Protein AF-A0A535FW95-F1 (afdb_monomer_lite)

Foldseek 3Di:
DAQDPVANQKDKDKDWDDPDPDPVDIDIDIDIDGQDAKEWADWVVLEDALQWDKIKTFTAQDDPDPPKWKDFAPDTWDKAAPDRGIIITTDHRDPDPDPFDKTFIWIGDPSGIYDRVNRIHTHHDDPPPPDPDPDDDPPPPDPPDDDD

Sequence (148 aa):
MAQDPTDPTDVWAVGEWVPTNNTCVWGTAIVRLTFSPPGVKSLTPSAGPPFGNLVDIKGSDFFDQPSTSVKFGAQAATFRIISPDELVAVAPPSSATTFPAAVTVTVATPDGSSDPSTSTYTYIVRSESVAPAVPPSVITTARRSRAF

Secondary structure (DSSP, 8-state):
-EE-SS-TTEEEEEEEE--SS-TT--EEEEEEEE-PPPEEEEEESSEE-TT--EEEEEEE-----TT-EEEETTEEEEEEEEETTEEEEEPPPP--SSSSEEEEEEEEETTEE--TTS-EEEE-PPPP--PPPPPP------------

Structure (mmCIF, N/CA/C/O backbone):
data_AF-A0A535FW95-F1
#
_entry.id   AF-A0A535FW95-F1
#
loop_
_atom_site.group_PDB
_atom_site.id
_atom_site.type_symbol
_atom_site.label_atom_id
_atom_site.label_alt_id
_atom_site.label_comp_id
_atom_site.label_asym_id
_atom_site.label_entity_id
_atom_site.label_seq_id
_atom_site.pdbx_PDB_ins_code
_atom_site.Cartn_x
_atom_site.Cartn_y
_atom_site.Cartn_z
_atom_site.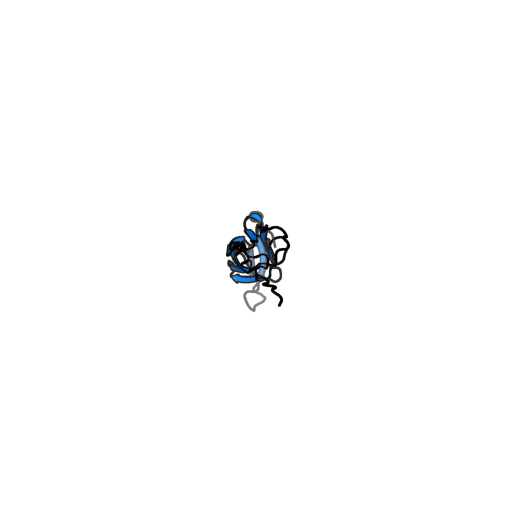occupancy
_atom_site.B_iso_or_equiv
_atom_site.auth_seq_id
_atom_site.auth_comp_id
_atom_site.auth_asym_id
_atom_site.auth_atom_id
_atom_site.pdbx_PDB_model_num
ATOM 1 N N . MET A 1 1 ? 21.236 4.582 -18.528 1.00 78.50 1 MET A N 1
ATOM 2 C CA . MET A 1 1 ? 19.805 4.812 -18.246 1.00 78.50 1 MET A CA 1
ATOM 3 C C . MET A 1 1 ? 19.580 6.305 -18.089 1.00 78.50 1 MET A C 1
ATOM 5 O O . MET A 1 1 ? 20.453 6.956 -17.523 1.00 78.50 1 MET A O 1
ATOM 9 N N . ALA A 1 2 ? 18.488 6.840 -18.625 1.00 86.81 2 ALA A N 1
ATOM 10 C CA . ALA A 1 2 ? 18.112 8.247 -18.504 1.00 86.81 2 ALA A CA 1
ATOM 11 C C . ALA A 1 2 ? 16.624 8.337 -18.154 1.00 86.81 2 ALA A C 1
ATOM 13 O O . ALA A 1 2 ? 15.814 7.681 -18.800 1.00 86.81 2 ALA A O 1
ATOM 14 N N . GLN A 1 3 ? 16.277 9.109 -17.127 1.00 87.19 3 GLN A N 1
ATOM 15 C CA . GLN A 1 3 ? 14.883 9.367 -16.762 1.00 87.19 3 GLN A CA 1
ATOM 16 C C . GLN A 1 3 ? 14.216 10.222 -17.848 1.00 87.19 3 GLN A C 1
ATOM 18 O O . GLN A 1 3 ? 14.862 11.118 -18.401 1.00 87.19 3 GLN A O 1
ATOM 23 N N . ASP A 1 4 ? 12.963 9.928 -18.183 1.00 85.44 4 ASP A N 1
ATOM 24 C CA . ASP A 1 4 ? 12.211 10.695 -19.169 1.00 85.44 4 ASP A CA 1
ATOM 25 C C . ASP A 1 4 ? 11.924 12.109 -18.620 1.00 85.44 4 ASP A C 1
ATOM 27 O O . ASP A 1 4 ? 11.357 12.252 -17.535 1.00 85.44 4 ASP A O 1
ATOM 31 N N . PRO A 1 5 ? 12.311 13.183 -19.333 1.00 85.62 5 PRO A N 1
ATOM 32 C CA . PRO A 1 5 ? 12.054 14.554 -18.891 1.00 85.62 5 PRO A CA 1
ATOM 33 C C . PRO A 1 5 ? 10.567 14.930 -18.837 1.00 85.62 5 PRO A C 1
ATOM 35 O O . PRO A 1 5 ? 10.213 15.913 -18.188 1.00 85.62 5 PRO A O 1
ATOM 38 N N . THR A 1 6 ? 9.716 14.210 -19.570 1.00 88.81 6 THR A N 1
ATOM 39 C CA . THR A 1 6 ? 8.272 14.464 -19.667 1.00 88.81 6 THR A CA 1
ATOM 40 C C . THR A 1 6 ? 7.447 13.581 -18.741 1.00 88.81 6 THR A C 1
ATOM 42 O O . THR A 1 6 ? 6.344 13.980 -18.368 1.00 88.81 6 THR A O 1
ATOM 45 N N . ASP A 1 7 ? 7.997 12.442 -18.320 1.00 81.94 7 ASP A N 1
ATOM 46 C CA . ASP A 1 7 ? 7.387 11.553 -17.338 1.00 81.94 7 ASP A CA 1
ATOM 47 C C . ASP A 1 7 ? 8.448 11.044 -16.346 1.00 81.94 7 ASP A C 1
ATOM 49 O O . ASP A 1 7 ? 9.201 10.117 -16.644 1.00 81.94 7 ASP A O 1
ATOM 53 N N . PRO A 1 8 ? 8.538 11.619 -15.136 1.00 80.31 8 PRO A N 1
ATOM 54 C CA . PRO A 1 8 ? 9.556 11.222 -14.173 1.00 80.31 8 PRO A CA 1
ATOM 55 C C . PRO A 1 8 ? 9.395 9.778 -13.673 1.00 80.31 8 PRO A C 1
ATOM 57 O O . PRO A 1 8 ? 10.316 9.279 -13.028 1.00 80.31 8 PRO A O 1
ATOM 60 N N . THR A 1 9 ? 8.276 9.103 -13.947 1.00 81.44 9 THR A N 1
ATOM 61 C CA . THR A 1 9 ? 8.128 7.673 -13.645 1.00 81.44 9 THR A CA 1
ATOM 62 C C . THR A 1 9 ? 8.796 6.783 -14.687 1.00 81.44 9 THR A C 1
ATOM 64 O O . THR A 1 9 ? 9.013 5.602 -14.431 1.00 81.44 9 THR A O 1
ATOM 67 N N . ASP A 1 10 ? 9.195 7.330 -15.834 1.00 86.00 10 ASP A N 1
ATOM 68 C CA . ASP A 1 10 ? 9.803 6.566 -16.908 1.00 86.00 10 ASP A CA 1
ATOM 69 C C . ASP A 1 10 ? 11.321 6.666 -16.951 1.00 86.00 10 ASP A C 1
ATOM 71 O O . ASP A 1 10 ? 11.929 7.725 -16.791 1.00 86.00 10 ASP A O 1
ATOM 75 N N . VAL A 1 11 ? 11.955 5.536 -17.248 1.00 89.56 11 VAL A N 1
ATOM 76 C CA . VAL A 1 11 ? 13.393 5.435 -17.464 1.00 89.56 11 VAL A CA 1
ATOM 77 C C . VAL A 1 11 ? 13.667 4.750 -18.793 1.00 89.56 11 VAL A C 1
ATOM 79 O O . VAL A 1 11 ? 13.222 3.635 -19.058 1.00 89.56 11 VAL A O 1
ATOM 82 N N . TRP A 1 12 ? 14.477 5.405 -19.614 1.00 89.00 12 TRP A N 1
ATOM 83 C CA . TRP A 1 12 ? 15.008 4.869 -20.853 1.00 89.00 12 TRP A CA 1
ATOM 84 C C . TRP A 1 12 ? 16.306 4.104 -20.581 1.00 89.00 12 TRP A C 1
ATOM 86 O O . TRP A 1 12 ? 17.313 4.663 -20.125 1.00 89.00 12 TRP A O 1
ATOM 96 N N . ALA A 1 13 ? 16.295 2.807 -20.871 1.00 89.88 13 ALA A N 1
ATOM 97 C CA . ALA A 1 13 ? 17.461 1.940 -20.830 1.00 89.88 13 ALA A CA 1
ATOM 98 C C . ALA A 1 13 ? 17.908 1.606 -22.256 1.00 89.88 13 ALA A C 1
ATOM 100 O O . ALA A 1 13 ? 17.090 1.321 -23.128 1.00 89.88 13 ALA A O 1
ATOM 101 N N . VAL A 1 14 ? 19.221 1.635 -22.482 1.00 91.19 14 VAL A N 1
ATOM 102 C CA . VAL A 1 14 ? 19.832 1.204 -23.741 1.00 91.19 14 VAL A CA 1
ATOM 103 C C . VAL A 1 14 ? 20.730 0.026 -23.423 1.00 91.19 14 VAL A C 1
ATOM 105 O O . VAL A 1 14 ? 21.546 0.107 -22.502 1.00 91.19 14 VAL A O 1
ATOM 108 N N . GLY A 1 15 ? 20.551 -1.059 -24.165 1.00 87.94 15 GLY A N 1
ATOM 109 C CA . GLY A 1 15 ? 21.343 -2.270 -24.032 1.00 87.94 15 GLY A CA 1
ATOM 110 C C . GLY A 1 15 ? 21.842 -2.739 -25.388 1.00 87.94 15 GLY A C 1
ATOM 111 O O . GLY A 1 15 ? 21.146 -2.616 -26.398 1.00 87.94 15 GLY A O 1
ATOM 112 N N . GLU A 1 16 ? 23.054 -3.278 -25.392 1.00 89.12 16 GLU A N 1
ATOM 113 C CA . GLU A 1 16 ? 23.543 -4.090 -26.496 1.00 89.12 16 GLU A CA 1
ATOM 114 C C . GLU A 1 16 ? 23.087 -5.534 -26.279 1.00 89.12 16 GLU A C 1
ATOM 116 O O . GLU A 1 16 ? 23.133 -6.057 -25.163 1.00 89.12 16 GLU A O 1
ATOM 121 N N . TRP A 1 17 ? 22.609 -6.169 -27.342 1.00 81.62 17 TRP A N 1
ATOM 122 C CA . TRP A 1 17 ? 22.114 -7.535 -27.309 1.00 81.62 17 TRP A CA 1
ATOM 123 C C . TRP A 1 17 ? 22.668 -8.320 -28.492 1.00 81.62 17 TRP A C 1
ATOM 125 O O . TRP A 1 17 ? 22.725 -7.818 -29.614 1.00 81.62 17 TRP A O 1
ATOM 135 N N . VAL A 1 18 ? 23.056 -9.571 -28.244 1.00 83.19 18 VAL A N 1
ATOM 136 C CA . VAL A 1 18 ? 23.438 -10.512 -29.298 1.00 83.19 18 VAL A CA 1
ATOM 137 C C . VAL A 1 18 ? 22.212 -11.389 -29.582 1.00 83.19 18 VAL A C 1
ATOM 139 O O . VAL A 1 18 ? 21.865 -12.228 -28.750 1.00 83.19 18 VAL A O 1
ATOM 142 N N . PRO A 1 19 ? 21.528 -11.214 -30.729 1.00 71.31 19 PRO A N 1
ATOM 143 C CA . PRO A 1 19 ? 20.281 -11.918 -31.032 1.00 71.31 19 PRO A CA 1
ATOM 144 C C . PRO A 1 19 ? 20.469 -13.406 -31.353 1.00 71.31 19 PRO A C 1
ATOM 146 O O . PRO A 1 19 ? 19.497 -14.140 -31.515 1.00 71.31 19 PRO A O 1
ATOM 149 N N . THR A 1 20 ? 21.717 -13.853 -31.504 1.00 76.75 20 THR A N 1
ATOM 150 C CA . THR A 1 20 ? 22.081 -15.209 -31.929 1.00 76.75 20 THR A CA 1
ATOM 151 C C . THR A 1 20 ? 23.311 -15.696 -31.161 1.00 76.75 20 THR A C 1
ATOM 153 O O . THR A 1 20 ? 23.936 -14.946 -30.422 1.00 76.75 20 THR A O 1
ATOM 156 N N . ASN A 1 21 ? 23.715 -16.950 -31.356 1.00 81.81 21 ASN A N 1
ATOM 157 C CA . ASN A 1 21 ? 25.006 -17.457 -30.876 1.00 81.81 21 ASN A CA 1
ATOM 158 C C . ASN A 1 21 ? 26.211 -16.953 -31.704 1.00 81.81 21 ASN A C 1
ATOM 160 O O . ASN A 1 21 ? 27.342 -17.351 -31.430 1.00 81.81 21 ASN A O 1
ATOM 164 N N . ASN A 1 22 ? 25.989 -16.100 -32.712 1.00 84.62 22 ASN A N 1
ATOM 165 C CA . ASN A 1 22 ? 27.045 -15.463 -33.489 1.00 84.62 22 ASN A CA 1
ATOM 166 C C . ASN A 1 22 ? 27.407 -14.100 -32.882 1.00 84.62 22 ASN A C 1
ATOM 168 O O . ASN A 1 22 ? 26.652 -13.137 -32.993 1.00 84.62 22 ASN A O 1
ATOM 172 N N . THR A 1 23 ? 28.598 -14.015 -32.293 1.00 80.75 23 THR A N 1
ATOM 173 C CA . THR A 1 23 ? 29.122 -12.817 -31.620 1.00 80.75 23 THR A CA 1
ATOM 174 C C . THR A 1 23 ? 29.459 -11.660 -32.564 1.00 80.75 23 THR A C 1
ATOM 176 O O . THR A 1 23 ? 29.683 -10.550 -32.095 1.00 80.75 23 THR A O 1
ATOM 179 N N . CYS A 1 24 ? 29.478 -11.882 -33.882 1.00 85.88 24 CYS A N 1
ATOM 180 C CA . CYS A 1 24 ? 29.663 -10.817 -34.873 1.00 85.88 24 CYS A CA 1
ATOM 181 C C . CYS A 1 24 ? 28.370 -10.045 -35.187 1.00 85.88 24 CYS A C 1
ATOM 183 O O . CYS A 1 24 ? 28.428 -9.016 -35.859 1.00 85.88 24 CYS A O 1
ATOM 185 N N . VAL A 1 25 ? 27.207 -10.534 -34.744 1.00 80.62 25 VAL A N 1
ATOM 186 C CA . VAL A 1 25 ? 25.925 -9.841 -34.909 1.00 80.62 25 VAL A CA 1
ATOM 187 C C . VAL A 1 25 ? 25.571 -9.192 -33.579 1.00 80.62 25 VAL A C 1
ATOM 189 O O . VAL A 1 25 ? 25.156 -9.877 -32.650 1.00 80.62 25 VAL A O 1
ATOM 192 N N . TRP A 1 26 ? 25.724 -7.874 -33.494 1.00 82.81 26 TRP A N 1
ATOM 193 C CA . TRP A 1 26 ? 25.286 -7.087 -32.345 1.00 82.81 26 TRP A CA 1
ATOM 194 C C . TRP A 1 26 ? 24.102 -6.208 -32.741 1.00 82.81 26 TRP A C 1
ATOM 196 O O . TRP A 1 26 ? 24.017 -5.714 -33.867 1.00 82.81 26 TRP A O 1
ATOM 206 N N . GLY A 1 27 ? 23.159 -6.054 -31.822 1.00 82.62 27 GLY A N 1
ATOM 207 C CA . GLY A 1 27 ? 22.025 -5.154 -31.957 1.00 82.62 27 GLY A CA 1
ATOM 208 C C . GLY A 1 27 ? 21.952 -4.209 -30.768 1.00 82.62 27 GLY A C 1
ATOM 209 O O . GLY A 1 27 ? 22.419 -4.523 -29.675 1.00 82.62 27 GLY A O 1
ATOM 210 N N . THR A 1 28 ? 21.328 -3.056 -30.976 1.00 87.62 28 THR A N 1
ATOM 211 C CA . THR A 1 28 ? 20.957 -2.142 -29.898 1.00 87.62 28 THR A CA 1
ATOM 212 C C . THR A 1 28 ? 19.456 -2.205 -29.678 1.00 87.62 28 THR A C 1
ATOM 214 O O . THR A 1 28 ? 18.670 -2.263 -30.623 1.00 87.62 28 THR A O 1
ATOM 217 N N . ALA A 1 29 ? 19.054 -2.196 -28.413 1.00 86.38 29 ALA A N 1
ATOM 218 C CA . ALA A 1 29 ? 17.662 -2.072 -28.021 1.00 86.38 29 ALA A CA 1
ATOM 219 C C . ALA A 1 29 ? 17.505 -0.881 -27.079 1.00 86.38 29 ALA A C 1
ATOM 221 O O . ALA A 1 29 ? 18.360 -0.620 -26.228 1.00 86.38 29 ALA A O 1
ATOM 222 N N . ILE A 1 30 ? 16.388 -0.178 -27.239 1.00 87.81 30 ILE A N 1
ATOM 223 C CA . ILE A 1 30 ? 15.934 0.856 -26.317 1.00 87.81 30 ILE A CA 1
ATOM 224 C C . ILE A 1 30 ? 14.671 0.327 -25.650 1.00 87.81 30 ILE A C 1
ATOM 226 O O . ILE A 1 30 ? 13.758 -0.143 -26.328 1.00 87.81 30 ILE A O 1
ATOM 230 N N . VAL A 1 31 ? 14.629 0.406 -24.327 1.00 85.69 31 VAL A N 1
ATOM 231 C CA . VAL A 1 31 ? 13.485 -0.004 -23.514 1.00 85.69 31 VAL A CA 1
ATOM 232 C C . VAL A 1 31 ? 13.063 1.171 -22.644 1.00 85.69 31 VAL A C 1
ATOM 234 O O . VAL A 1 31 ? 13.914 1.888 -22.118 1.00 85.69 31 VAL A O 1
ATOM 237 N N . ARG A 1 32 ? 11.752 1.351 -22.489 1.00 88.50 32 ARG A N 1
ATOM 238 C CA . ARG A 1 32 ? 11.144 2.245 -21.501 1.00 88.50 32 ARG A CA 1
ATOM 239 C C . ARG A 1 32 ? 10.645 1.405 -20.332 1.00 88.50 32 ARG A C 1
ATOM 241 O O . ARG A 1 32 ? 9.968 0.403 -20.548 1.00 88.50 32 ARG A O 1
ATOM 248 N N . LEU A 1 33 ? 11.009 1.803 -19.122 1.00 85.00 33 LEU A N 1
ATOM 249 C CA . LEU A 1 33 ? 10.567 1.200 -17.869 1.00 85.00 33 LEU A CA 1
ATOM 250 C C . LEU A 1 33 ? 9.750 2.236 -17.107 1.00 85.00 33 LEU A C 1
ATOM 252 O O . LEU A 1 33 ? 10.268 3.324 -16.881 1.00 85.00 33 LEU A O 1
ATOM 256 N N . THR A 1 34 ? 8.527 1.896 -16.708 1.00 79.69 34 THR A N 1
ATOM 257 C CA . THR A 1 34 ? 7.633 2.786 -15.954 1.00 79.69 34 THR A CA 1
ATOM 258 C C . THR A 1 34 ? 7.561 2.332 -14.498 1.00 79.69 34 THR A C 1
ATOM 260 O O . THR A 1 34 ? 7.271 1.168 -14.228 1.00 79.69 34 THR A O 1
ATOM 263 N N . PHE A 1 35 ? 7.813 3.253 -13.573 1.00 80.56 35 PHE A N 1
ATOM 264 C CA . PHE A 1 35 ? 7.789 3.063 -12.124 1.00 80.56 35 PHE A CA 1
ATOM 265 C C . PHE A 1 35 ? 6.612 3.841 -11.531 1.00 80.56 35 PHE A C 1
ATOM 267 O O . PHE A 1 35 ? 6.746 5.007 -11.158 1.00 80.56 35 PHE A O 1
ATOM 274 N N . SER A 1 36 ? 5.440 3.210 -11.485 1.00 81.62 36 SER A N 1
ATOM 275 C CA . SER A 1 36 ? 4.250 3.816 -10.884 1.00 81.62 36 SER A CA 1
ATOM 276 C C . SER A 1 36 ? 4.197 3.494 -9.387 1.00 81.62 36 SER A C 1
ATOM 278 O O . SER A 1 36 ? 4.352 2.325 -9.020 1.00 81.62 36 SER A O 1
ATOM 280 N N . PRO A 1 37 ? 3.967 4.483 -8.501 1.00 84.44 37 PRO A N 1
ATOM 281 C CA . PRO A 1 37 ? 3.690 4.193 -7.103 1.00 84.44 37 PRO A CA 1
ATOM 282 C C . PRO A 1 37 ? 2.400 3.364 -6.983 1.00 84.44 37 PRO A C 1
ATOM 284 O O . PRO A 1 37 ? 1.468 3.544 -7.770 1.00 84.44 37 PRO A O 1
ATOM 287 N N . PRO A 1 38 ? 2.304 2.488 -5.972 1.00 89.31 38 PRO A N 1
ATOM 288 C CA . PRO A 1 38 ? 1.144 1.632 -5.796 1.00 89.31 38 PRO A CA 1
ATOM 289 C C . PRO A 1 38 ? -0.086 2.472 -5.457 1.00 89.31 38 PRO A C 1
ATOM 291 O O . PRO A 1 38 ? -0.043 3.352 -4.597 1.00 89.31 38 PRO A O 1
ATOM 294 N N . GLY A 1 39 ? -1.210 2.183 -6.102 1.00 89.75 39 GLY A N 1
ATOM 295 C CA . GLY A 1 39 ? -2.481 2.838 -5.819 1.00 89.75 39 GLY A CA 1
ATOM 296 C C . GLY A 1 39 ? -3.298 2.011 -4.840 1.00 89.75 39 GLY A C 1
ATOM 297 O O . GLY A 1 39 ? -3.473 0.818 -5.048 1.00 89.75 39 GLY A O 1
ATOM 298 N N . VAL A 1 40 ? -3.867 2.620 -3.798 1.00 91.25 40 VAL A N 1
ATOM 299 C CA . VAL A 1 40 ? -4.907 1.966 -2.986 1.00 91.25 40 VAL A CA 1
ATOM 300 C C . VAL A 1 40 ? -6.243 2.638 -3.276 1.00 91.25 40 VAL A C 1
ATOM 302 O O . VAL A 1 40 ? -6.373 3.858 -3.176 1.00 91.25 40 VAL A O 1
ATOM 305 N N . LYS A 1 41 ? -7.234 1.833 -3.665 1.00 89.19 41 LYS A N 1
ATOM 306 C CA . LYS A 1 41 ? -8.547 2.296 -4.129 1.00 89.19 41 LYS A CA 1
ATOM 307 C C . LYS A 1 41 ? -9.657 2.007 -3.129 1.00 89.19 41 LYS A C 1
ATOM 309 O O . LYS A 1 41 ? -10.554 2.828 -2.954 1.00 89.19 41 LYS A O 1
ATOM 314 N N . SER A 1 42 ? -9.627 0.837 -2.494 1.00 89.31 42 SER A N 1
ATOM 315 C CA . SER A 1 42 ? -10.636 0.467 -1.501 1.00 89.31 42 SER A CA 1
ATOM 316 C C . SER A 1 42 ? -10.133 -0.577 -0.516 1.00 89.31 42 SER A C 1
ATOM 318 O O . SER A 1 42 ? -9.345 -1.450 -0.874 1.00 89.31 42 SER A O 1
ATOM 320 N N . LEU A 1 43 ? -10.672 -0.512 0.701 1.00 91.62 43 LEU A N 1
ATOM 321 C CA . LEU A 1 43 ? -10.406 -1.430 1.805 1.00 91.62 43 LEU A CA 1
ATOM 322 C C . LEU A 1 43 ? -11.713 -2.130 2.185 1.00 91.62 43 LEU A C 1
ATOM 324 O O . LEU A 1 43 ? -12.692 -1.458 2.515 1.00 91.62 43 LEU A O 1
ATOM 328 N N . THR A 1 44 ? -11.736 -3.460 2.153 1.00 90.94 44 THR A N 1
ATOM 329 C CA . THR A 1 44 ? -12.918 -4.258 2.494 1.00 90.94 44 THR A CA 1
ATOM 330 C C . THR A 1 44 ? -12.566 -5.332 3.520 1.00 90.94 44 THR A C 1
ATOM 332 O O . THR A 1 44 ? -11.867 -6.285 3.191 1.00 90.94 44 THR A O 1
ATOM 335 N N . PRO A 1 45 ? -13.074 -5.247 4.759 1.00 90.94 45 PRO A N 1
ATOM 336 C CA . PRO A 1 45 ? -13.835 -4.138 5.343 1.00 90.94 45 PRO A CA 1
ATOM 337 C C . PRO A 1 45 ? -12.957 -2.899 5.607 1.00 90.94 45 PRO A C 1
ATOM 339 O O . PRO A 1 45 ? -11.761 -3.023 5.840 1.00 90.94 45 PRO A O 1
ATOM 342 N N . SER A 1 46 ? -13.552 -1.701 5.626 1.00 88.38 46 SER A N 1
ATOM 343 C CA . SER A 1 46 ? -12.868 -0.437 5.972 1.00 88.38 46 SER A CA 1
ATOM 344 C C . SER A 1 46 ? -12.837 -0.145 7.480 1.00 88.38 46 SER A C 1
ATOM 346 O O . SER A 1 46 ? -12.272 0.860 7.922 1.00 88.38 46 SER A O 1
ATOM 348 N N . ALA A 1 47 ? -13.446 -1.020 8.280 1.00 87.12 47 ALA A N 1
ATOM 349 C CA . ALA A 1 47 ? -13.447 -0.939 9.728 1.00 87.12 47 ALA A CA 1
ATOM 350 C C . ALA A 1 47 ? -13.399 -2.328 10.365 1.00 87.12 47 ALA A C 1
ATOM 352 O O . ALA A 1 47 ? -13.911 -3.303 9.809 1.00 87.12 47 ALA A O 1
ATOM 353 N N . GLY A 1 48 ? -12.835 -2.404 11.566 1.00 87.00 48 GLY A N 1
ATOM 354 C CA . GLY A 1 48 ? -12.725 -3.665 12.285 1.00 87.00 48 GLY A CA 1
ATOM 355 C C . GLY A 1 48 ? -12.343 -3.509 13.751 1.00 87.00 48 GLY A C 1
ATOM 356 O O . GLY A 1 48 ? -12.166 -2.393 14.240 1.00 87.00 48 GLY A O 1
ATOM 357 N N . PRO A 1 49 ? -12.277 -4.629 14.486 1.00 86.56 49 PRO A N 1
ATOM 358 C CA . PRO A 1 49 ? -11.990 -4.624 15.911 1.00 86.56 49 PRO A CA 1
ATOM 359 C C . PRO A 1 49 ? -10.552 -4.166 16.202 1.00 86.56 49 PRO A C 1
ATOM 361 O O . PRO A 1 49 ? -9.666 -4.342 15.366 1.00 86.56 49 PRO A O 1
ATOM 364 N N . PRO A 1 50 ? -10.276 -3.669 17.420 1.00 84.88 50 PRO A N 1
ATOM 365 C CA . PRO A 1 50 ? -8.937 -3.225 17.823 1.00 84.88 50 PRO A CA 1
ATOM 366 C C . PRO A 1 50 ? -7.880 -4.337 17.825 1.00 84.88 50 PRO A C 1
ATOM 368 O O . PRO A 1 50 ? -6.690 -4.049 17.823 1.00 84.88 50 PRO A O 1
ATOM 371 N N . PHE A 1 51 ? -8.296 -5.605 17.813 1.00 84.19 51 PHE A N 1
ATOM 372 C CA . PHE A 1 51 ? -7.401 -6.764 17.743 1.00 84.19 51 PHE A CA 1
ATOM 373 C C . PHE A 1 51 ? -6.946 -7.105 16.316 1.00 84.19 51 PHE A C 1
ATOM 375 O O . PHE A 1 51 ? -6.117 -7.996 16.153 1.00 84.19 51 PHE A O 1
ATOM 382 N N . GLY A 1 52 ? -7.479 -6.416 15.302 1.00 84.81 52 GLY A N 1
ATOM 383 C CA . GLY A 1 52 ? -7.193 -6.693 13.900 1.00 84.81 52 GLY A CA 1
ATOM 384 C C . GLY A 1 52 ? -8.161 -7.681 13.243 1.00 84.81 52 GLY A C 1
ATOM 385 O O . GLY A 1 52 ? -8.965 -8.355 13.893 1.00 84.81 52 GLY A O 1
ATOM 386 N N . ASN A 1 53 ? -8.093 -7.743 11.917 1.00 90.44 53 ASN A N 1
ATOM 387 C CA . ASN A 1 53 ? -8.883 -8.614 11.046 1.00 90.44 53 ASN A CA 1
ATOM 388 C C . ASN A 1 53 ? -8.244 -8.663 9.657 1.00 90.44 53 ASN A C 1
ATOM 390 O O . ASN A 1 53 ? -7.380 -7.854 9.322 1.00 90.44 53 ASN A O 1
ATOM 394 N N . LEU A 1 54 ? -8.706 -9.605 8.839 1.00 92.88 54 LEU A N 1
ATOM 395 C CA . LEU A 1 54 ? -8.380 -9.627 7.420 1.00 92.88 54 LEU A CA 1
ATOM 396 C C . LEU A 1 54 ? -9.070 -8.457 6.714 1.00 92.88 54 LEU A C 1
ATOM 398 O O . LEU A 1 54 ? -10.251 -8.190 6.955 1.00 92.88 54 LEU A O 1
ATOM 402 N N . VAL A 1 55 ? -8.307 -7.780 5.865 1.00 93.12 55 VAL A N 1
ATOM 403 C CA . VAL A 1 55 ? -8.723 -6.660 5.028 1.00 93.12 55 VAL A CA 1
ATOM 404 C C . VAL A 1 55 ? -8.269 -6.959 3.607 1.00 93.12 55 VAL A C 1
ATOM 406 O O . VAL A 1 55 ? -7.080 -7.136 3.351 1.00 93.12 55 VAL A O 1
ATOM 409 N N . ASP A 1 56 ? -9.227 -7.027 2.693 1.00 94.06 56 ASP A N 1
ATOM 410 C CA . ASP A 1 56 ? -8.979 -7.052 1.259 1.00 94.06 56 ASP A CA 1
ATOM 411 C C . ASP A 1 56 ? -8.714 -5.624 0.772 1.00 94.06 56 ASP A C 1
ATOM 413 O O . ASP A 1 56 ? -9.506 -4.706 1.011 1.00 94.06 56 ASP A O 1
ATOM 417 N N . ILE A 1 57 ? -7.564 -5.426 0.141 1.00 93.25 57 ILE A N 1
ATOM 418 C CA . ILE A 1 57 ? -7.078 -4.141 -0.342 1.00 93.25 57 ILE A CA 1
ATOM 419 C C . ILE A 1 57 ? -7.031 -4.220 -1.862 1.00 93.25 57 ILE A C 1
ATOM 421 O O . ILE A 1 57 ? -6.220 -4.942 -2.444 1.00 93.25 57 ILE A O 1
ATOM 425 N N . LYS A 1 58 ? -7.900 -3.438 -2.504 1.00 93.25 58 LYS A N 1
ATOM 426 C CA . LYS A 1 58 ? -7.938 -3.300 -3.962 1.00 93.25 58 LYS A CA 1
ATOM 427 C C . LYS A 1 58 ? -7.223 -2.033 -4.382 1.00 93.25 58 LYS A C 1
ATOM 429 O O . LYS A 1 58 ? -7.370 -0.988 -3.739 1.00 93.25 58 LYS A O 1
ATOM 434 N N . GLY A 1 59 ? -6.492 -2.121 -5.481 1.00 91.00 59 GLY A N 1
ATOM 435 C CA . GLY A 1 59 ? -5.578 -1.074 -5.895 1.00 91.00 59 GLY A CA 1
ATOM 436 C C . GLY A 1 59 ? -4.985 -1.307 -7.272 1.00 91.00 59 GLY A C 1
ATOM 437 O O . GLY A 1 59 ? -5.660 -1.865 -8.132 1.00 91.00 59 GLY A O 1
ATOM 438 N N . SER A 1 60 ? -3.757 -0.840 -7.454 1.00 90.25 60 SER A N 1
ATOM 439 C CA . SER A 1 60 ? -2.942 -1.049 -8.649 1.00 90.25 60 SER A CA 1
ATOM 440 C C . SER A 1 60 ? -1.466 -1.154 -8.273 1.00 90.25 60 SER A C 1
ATOM 442 O O . SER A 1 60 ? -1.045 -0.655 -7.224 1.00 90.25 60 SER A O 1
ATOM 444 N N . ASP A 1 61 ? -0.688 -1.767 -9.164 1.00 86.75 61 ASP A N 1
ATOM 445 C CA . ASP A 1 61 ? 0.776 -1.840 -9.091 1.00 86.75 61 ASP A CA 1
ATOM 446 C C . ASP A 1 61 ? 1.296 -2.544 -7.819 1.00 86.75 61 ASP A C 1
ATOM 448 O O . ASP A 1 61 ? 2.330 -2.196 -7.244 1.00 86.75 61 ASP A O 1
ATOM 452 N N . PHE A 1 62 ? 0.576 -3.573 -7.359 1.00 87.56 62 PHE A N 1
ATOM 453 C CA . PHE A 1 62 ? 1.007 -4.427 -6.254 1.00 87.56 62 PHE A CA 1
ATOM 454 C C . PHE A 1 62 ? 1.923 -5.556 -6.733 1.00 87.56 62 PHE A C 1
ATOM 456 O O . PHE A 1 62 ? 1.482 -6.556 -7.299 1.00 87.56 62 PHE A O 1
ATOM 463 N N . PHE A 1 63 ? 3.215 -5.439 -6.436 1.00 86.12 63 PHE A N 1
ATOM 464 C CA . PHE A 1 63 ? 4.207 -6.450 -6.797 1.00 86.12 63 PHE A CA 1
ATOM 465 C C . PHE A 1 63 ? 4.729 -7.205 -5.576 1.00 86.12 63 PHE A C 1
ATOM 467 O O . PHE A 1 63 ? 5.105 -6.607 -4.563 1.00 86.12 63 PHE A O 1
ATOM 474 N N . ASP A 1 64 ? 4.770 -8.536 -5.685 1.00 82.75 64 ASP A N 1
ATOM 475 C CA . ASP A 1 64 ? 5.375 -9.405 -4.674 1.00 82.75 64 ASP A CA 1
ATOM 476 C C . ASP A 1 64 ? 6.898 -9.314 -4.784 1.00 82.75 64 ASP A C 1
ATOM 478 O O . ASP A 1 64 ? 7.537 -9.986 -5.596 1.00 82.75 64 ASP A O 1
ATOM 482 N N . GLN A 1 65 ? 7.460 -8.369 -4.034 1.00 82.62 65 GLN A N 1
ATOM 483 C CA . GLN A 1 65 ? 8.877 -8.032 -3.994 1.00 82.62 65 GLN A CA 1
ATOM 484 C C . GLN A 1 65 ? 9.322 -7.907 -2.530 1.00 82.62 65 GLN A C 1
ATOM 486 O O . GLN A 1 65 ? 8.529 -7.514 -1.671 1.00 82.62 65 GLN A O 1
ATOM 491 N N . PRO A 1 66 ? 10.597 -8.190 -2.210 1.00 77.88 66 PRO A N 1
ATOM 492 C CA . PRO A 1 66 ? 11.083 -8.211 -0.827 1.00 77.88 66 PRO A CA 1
ATOM 493 C C . PRO A 1 66 ? 11.035 -6.846 -0.123 1.00 77.88 66 PRO A C 1
ATOM 495 O O . PRO A 1 66 ? 11.083 -6.793 1.104 1.00 77.88 66 PRO A O 1
ATOM 498 N N . SER A 1 67 ? 10.949 -5.745 -0.873 1.00 83.31 67 SER A N 1
ATOM 499 C CA . SER A 1 67 ? 10.803 -4.388 -0.336 1.00 83.31 67 SER A CA 1
ATOM 500 C C . SER A 1 67 ? 9.353 -3.904 -0.273 1.00 83.31 67 SER A C 1
ATOM 502 O O . SER A 1 67 ? 9.122 -2.758 0.115 1.00 83.31 67 SER A O 1
ATOM 504 N N . THR A 1 68 ? 8.376 -4.745 -0.631 1.00 88.56 68 THR A N 1
ATOM 505 C CA . THR A 1 68 ? 6.963 -4.391 -0.498 1.00 88.56 68 THR A CA 1
ATOM 506 C C . THR A 1 68 ? 6.549 -4.444 0.972 1.00 88.56 68 THR A C 1
ATOM 508 O O . THR A 1 68 ? 6.874 -5.383 1.698 1.00 88.56 68 THR A O 1
ATOM 511 N N . SER A 1 69 ? 5.842 -3.421 1.447 1.00 91.00 69 SER A N 1
ATOM 512 C CA . SER A 1 69 ? 5.361 -3.344 2.826 1.00 91.00 69 SER A CA 1
ATOM 513 C C . SER A 1 69 ? 3.992 -2.679 2.910 1.00 91.00 69 SER A C 1
ATOM 515 O O . SER A 1 69 ? 3.681 -1.767 2.149 1.00 91.00 69 SER A O 1
ATOM 517 N N . VAL A 1 70 ? 3.174 -3.126 3.862 1.00 92.00 70 VAL A N 1
ATOM 518 C CA . VAL A 1 70 ? 1.861 -2.542 4.155 1.00 92.00 70 VAL A CA 1
ATOM 519 C C . VAL A 1 70 ? 1.865 -2.045 5.593 1.00 92.00 70 VAL A C 1
ATOM 521 O O . VAL A 1 70 ? 2.296 -2.756 6.504 1.00 92.00 70 VAL A O 1
ATOM 524 N N . LYS A 1 71 ? 1.396 -0.817 5.809 1.00 92.12 71 LYS A N 1
ATOM 525 C CA . LYS A 1 71 ? 1.323 -0.185 7.128 1.00 92.12 71 LYS A CA 1
ATOM 526 C C . LYS A 1 71 ? -0.073 0.352 7.400 1.00 92.12 71 LYS A C 1
ATOM 528 O O . LYS A 1 71 ? -0.693 0.952 6.530 1.00 92.12 71 LYS A O 1
ATOM 533 N N . PHE A 1 72 ? -0.529 0.161 8.632 1.00 91.38 72 PHE A N 1
ATOM 534 C CA . PHE A 1 72 ? -1.744 0.750 9.183 1.00 91.38 72 PHE A CA 1
ATOM 535 C C . PHE A 1 72 ? -1.307 1.797 10.211 1.00 91.38 72 PHE A C 1
ATOM 537 O O . PHE A 1 72 ? -0.886 1.472 11.325 1.00 91.38 72 PHE A O 1
ATOM 544 N N . GLY A 1 73 ? -1.319 3.064 9.807 1.00 87.81 73 GLY A N 1
ATOM 545 C CA . GLY A 1 73 ? -0.700 4.166 10.531 1.00 87.81 73 GLY A CA 1
ATOM 546 C C . GLY A 1 73 ? 0.799 3.918 10.702 1.00 87.81 73 GLY A C 1
ATOM 547 O O . GLY A 1 73 ? 1.553 3.877 9.733 1.00 87.81 73 GLY A O 1
ATOM 548 N N . ALA A 1 74 ? 1.232 3.722 11.947 1.00 86.50 74 ALA A N 1
ATOM 549 C CA . ALA A 1 74 ? 2.628 3.439 12.284 1.00 86.50 74 ALA A CA 1
ATOM 550 C C . ALA A 1 74 ? 2.967 1.936 12.354 1.00 86.50 74 ALA A C 1
ATOM 552 O O . ALA A 1 74 ? 4.142 1.585 12.463 1.00 86.50 74 ALA A O 1
ATOM 553 N N . GLN A 1 75 ? 1.975 1.041 12.314 1.00 90.56 75 GLN A N 1
ATOM 554 C CA . GLN A 1 75 ? 2.189 -0.395 12.506 1.00 90.56 75 GLN A CA 1
ATOM 555 C C . GLN A 1 75 ? 2.314 -1.135 11.179 1.00 90.56 75 GLN A C 1
ATOM 557 O O . GLN A 1 75 ? 1.493 -0.964 10.280 1.00 90.56 75 GLN A O 1
ATOM 562 N N . ALA A 1 76 ? 3.323 -2.000 11.078 1.00 91.06 76 ALA A N 1
ATOM 563 C CA . ALA A 1 76 ? 3.465 -2.912 9.952 1.00 91.06 76 ALA A CA 1
ATOM 564 C C . ALA A 1 76 ? 2.391 -4.009 10.010 1.00 91.06 76 ALA A C 1
ATOM 566 O O . ALA A 1 76 ? 2.162 -4.609 11.061 1.00 91.06 76 ALA A O 1
ATOM 567 N N . ALA A 1 77 ? 1.755 -4.266 8.872 1.00 91.94 77 ALA A N 1
ATOM 568 C CA . ALA A 1 77 ? 0.805 -5.350 8.682 1.00 91.94 77 ALA A CA 1
ATOM 569 C C . ALA A 1 77 ? 1.479 -6.543 8.003 1.00 91.94 77 ALA A C 1
ATOM 571 O O . ALA A 1 77 ? 2.373 -6.387 7.171 1.00 91.94 77 ALA A O 1
ATOM 572 N N . THR A 1 78 ? 1.006 -7.745 8.320 1.00 92.56 78 THR A N 1
ATOM 573 C CA . THR A 1 78 ? 1.296 -8.928 7.504 1.00 92.56 78 THR A CA 1
ATOM 574 C C . THR A 1 78 ? 0.366 -8.914 6.303 1.00 92.56 78 THR A C 1
ATOM 576 O O . THR A 1 78 ? -0.817 -8.632 6.454 1.00 92.56 78 THR A O 1
ATOM 579 N N . PHE A 1 79 ? 0.865 -9.219 5.112 1.00 93.00 79 PHE A N 1
ATOM 580 C CA . PHE A 1 79 ? 0.051 -9.193 3.904 1.00 93.00 79 PHE A CA 1
ATOM 581 C C . PHE A 1 79 ? 0.463 -10.299 2.937 1.00 93.00 79 PHE A C 1
ATOM 583 O O . PHE A 1 79 ? 1.526 -10.905 3.069 1.00 93.00 79 PHE A O 1
ATOM 590 N N . ARG A 1 80 ? -0.408 -10.560 1.967 1.00 93.62 80 ARG A N 1
ATOM 591 C CA . ARG A 1 80 ? -0.170 -11.450 0.840 1.00 93.62 80 ARG A CA 1
ATOM 592 C C . ARG A 1 80 ? -0.752 -10.814 -0.410 1.00 93.62 80 ARG A C 1
ATOM 594 O O . ARG A 1 80 ? -1.931 -10.470 -0.432 1.00 93.62 80 ARG A O 1
ATOM 601 N N . ILE A 1 81 ? 0.060 -10.699 -1.448 1.00 93.12 81 ILE A N 1
ATOM 602 C CA . ILE A 1 81 ? -0.391 -10.200 -2.746 1.00 93.12 81 ILE A CA 1
ATOM 603 C C . ILE A 1 81 ? -1.069 -11.349 -3.490 1.00 93.12 81 ILE A C 1
ATOM 605 O O . ILE A 1 81 ? -0.541 -12.460 -3.558 1.00 93.12 81 ILE A 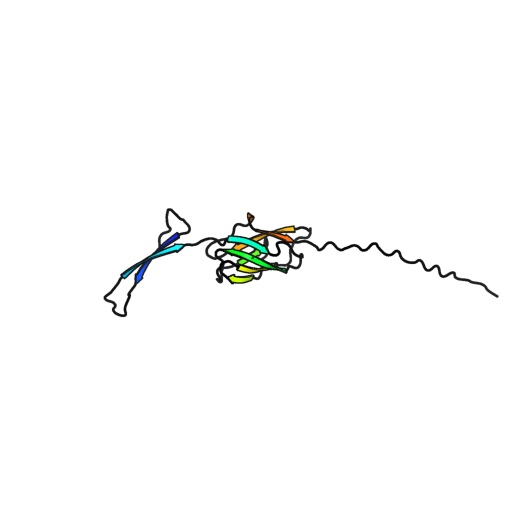O 1
ATOM 609 N N . ILE A 1 82 ? -2.283 -11.097 -3.976 1.00 93.00 82 ILE A N 1
ATOM 610 C CA . ILE A 1 82 ? -3.069 -12.058 -4.757 1.00 93.00 82 ILE A CA 1
ATOM 611 C C . ILE A 1 82 ? -2.891 -11.765 -6.244 1.00 93.00 82 ILE A C 1
ATOM 613 O O . ILE A 1 82 ? -2.718 -12.686 -7.040 1.00 93.00 82 ILE A O 1
ATOM 617 N N . SER A 1 83 ? -2.915 -10.484 -6.608 1.00 91.06 83 SER A N 1
ATOM 618 C CA . SER A 1 83 ? -2.706 -9.992 -7.965 1.00 91.06 83 SER A CA 1
ATOM 619 C C . SER A 1 83 ? -2.181 -8.546 -7.935 1.00 91.06 83 SER A C 1
ATOM 621 O O . SER A 1 83 ? -2.199 -7.926 -6.871 1.00 91.06 83 SER A O 1
ATOM 623 N N . PRO A 1 84 ? -1.759 -7.979 -9.080 1.00 88.25 84 PRO A N 1
ATOM 624 C CA . PRO A 1 84 ? -1.337 -6.578 -9.165 1.00 88.25 84 PRO A CA 1
ATOM 625 C C . PRO A 1 84 ? -2.378 -5.564 -8.673 1.00 88.25 84 PRO A C 1
ATOM 627 O O . PRO A 1 84 ? -2.011 -4.467 -8.269 1.00 88.25 84 PRO A O 1
ATOM 630 N N . ASP A 1 85 ? -3.656 -5.948 -8.647 1.00 92.81 85 ASP A N 1
ATOM 631 C CA . ASP A 1 85 ? -4.768 -5.077 -8.259 1.00 92.81 85 ASP A CA 1
ATOM 632 C C . ASP A 1 85 ? -5.416 -5.493 -6.925 1.00 92.81 85 ASP A C 1
ATOM 634 O O . ASP A 1 85 ? -6.397 -4.891 -6.478 1.00 92.81 85 ASP A O 1
ATOM 638 N N . GLU A 1 86 ? -4.903 -6.548 -6.283 1.00 93.00 86 GLU A N 1
ATOM 639 C CA . GLU A 1 86 ? -5.481 -7.131 -5.072 1.00 93.00 86 GLU A CA 1
ATOM 640 C C . GLU A 1 86 ? -4.420 -7.699 -4.135 1.00 93.00 86 GLU A C 1
ATOM 642 O O . GLU A 1 86 ? -3.653 -8.601 -4.485 1.00 93.00 86 GLU A O 1
ATOM 647 N N . LEU A 1 87 ? -4.461 -7.255 -2.885 1.00 94.56 87 LEU A N 1
ATOM 648 C CA . LEU A 1 87 ? -3.704 -7.859 -1.804 1.00 94.56 87 LEU A CA 1
ATOM 649 C C . LEU A 1 87 ? -4.579 -8.018 -0.567 1.00 94.56 87 LEU A C 1
ATOM 651 O O . LEU A 1 87 ? -5.464 -7.216 -0.292 1.00 94.56 87 LEU A O 1
ATOM 655 N N . VAL A 1 88 ? -4.293 -9.049 0.217 1.00 94.50 88 VAL A N 1
ATOM 656 C CA . VAL A 1 88 ? -4.949 -9.287 1.500 1.00 94.50 88 VAL A CA 1
ATOM 657 C C . VAL A 1 88 ? -3.974 -8.917 2.601 1.00 94.50 88 VAL A C 1
ATOM 659 O O . VAL A 1 88 ? -2.879 -9.472 2.674 1.00 94.50 88 VAL A O 1
ATOM 662 N N . ALA A 1 89 ? -4.374 -8.003 3.477 1.00 93.38 89 ALA A N 1
ATOM 663 C CA . ALA A 1 89 ? -3.604 -7.593 4.641 1.00 93.38 89 ALA A CA 1
ATOM 664 C C . ALA A 1 89 ? -4.302 -8.017 5.938 1.00 93.38 89 ALA A C 1
ATOM 666 O O . ALA A 1 89 ? -5.524 -7.991 6.062 1.00 93.38 89 ALA A O 1
ATOM 667 N N . VAL A 1 90 ? -3.512 -8.397 6.933 1.00 93.69 90 VAL A N 1
ATOM 668 C CA . VAL A 1 90 ? -3.949 -8.592 8.311 1.00 93.69 90 VAL A CA 1
ATOM 669 C C . VAL A 1 90 ? -3.719 -7.276 9.039 1.00 93.69 90 VAL A C 1
ATOM 671 O O . VAL A 1 90 ? -2.571 -6.889 9.271 1.00 93.69 90 VAL A O 1
ATOM 674 N N . ALA A 1 91 ? -4.803 -6.587 9.395 1.00 91.25 91 ALA A N 1
ATOM 675 C CA . ALA A 1 91 ? -4.715 -5.379 1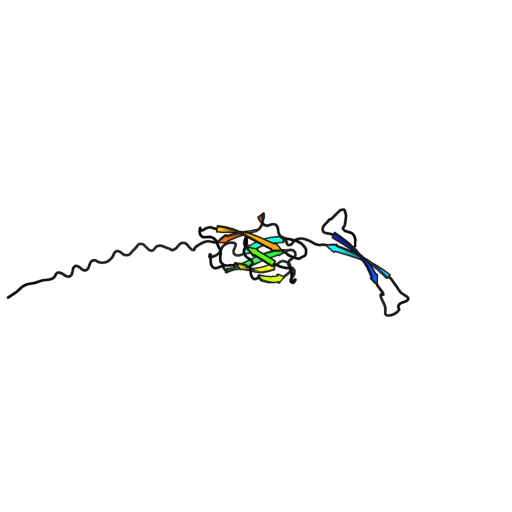0.202 1.00 91.25 91 ALA A CA 1
ATOM 676 C C . ALA A 1 91 ? -4.069 -5.722 11.561 1.00 91.25 91 ALA A C 1
ATOM 678 O O . ALA A 1 91 ? -4.527 -6.660 12.221 1.00 91.25 91 ALA A O 1
ATOM 679 N N . PRO A 1 92 ? -3.005 -5.016 11.980 1.00 89.38 92 PRO A N 1
ATOM 680 C CA . PRO A 1 92 ? -2.354 -5.261 13.259 1.00 89.38 92 PRO A CA 1
ATOM 681 C C . PRO A 1 92 ? -3.230 -4.789 14.435 1.00 89.38 92 PRO A C 1
ATOM 683 O O . PRO A 1 92 ? -4.171 -4.015 14.243 1.00 89.38 92 PRO A O 1
ATOM 686 N N . PRO A 1 93 ? -2.931 -5.224 15.672 1.00 87.00 93 PRO A N 1
ATOM 687 C CA . PRO A 1 93 ? -3.633 -4.742 16.855 1.00 87.00 93 PRO A CA 1
ATOM 688 C C . PRO A 1 93 ? -3.394 -3.245 17.051 1.00 87.00 93 PRO A C 1
ATOM 690 O O . PRO A 1 93 ? -2.245 -2.823 17.175 1.00 87.00 93 PRO A O 1
ATOM 693 N N . SER A 1 94 ? -4.456 -2.444 17.130 1.00 85.81 94 SER A N 1
ATOM 694 C CA . SER A 1 94 ? -4.339 -0.992 17.260 1.00 85.81 94 SER A CA 1
ATOM 695 C C . SER A 1 94 ? -3.637 -0.603 18.562 1.00 85.81 94 SER A C 1
ATOM 697 O O . SER A 1 94 ? -3.997 -1.097 19.630 1.00 85.81 94 SER A O 1
ATOM 699 N N . SER A 1 95 ? -2.718 0.360 18.505 1.00 81.88 95 SER A N 1
ATOM 700 C CA . SER A 1 95 ? -2.129 0.987 19.699 1.00 81.88 95 SER A CA 1
ATOM 701 C C . SER A 1 95 ? -2.995 2.105 20.299 1.00 81.88 95 SER A C 1
ATOM 703 O O . SER A 1 95 ? -2.546 2.818 21.194 1.00 81.88 95 SER A O 1
ATOM 705 N N . ALA A 1 96 ? -4.200 2.325 19.766 1.00 81.94 96 ALA A N 1
ATOM 706 C CA . ALA A 1 96 ? -5.098 3.379 20.214 1.00 81.94 96 ALA A CA 1
ATOM 707 C C . ALA A 1 96 ? -5.814 2.984 21.513 1.00 81.94 96 ALA A C 1
ATOM 709 O O . ALA A 1 96 ? -6.290 1.860 21.656 1.00 81.94 96 ALA A O 1
ATOM 710 N N . THR A 1 97 ? -5.928 3.934 22.441 1.00 75.56 97 THR A N 1
ATOM 711 C CA . THR A 1 97 ? -6.656 3.754 23.712 1.00 75.56 97 THR A CA 1
ATOM 712 C C . THR A 1 97 ? -8.101 4.264 23.634 1.00 75.56 97 THR A C 1
ATOM 714 O O . THR A 1 97 ? -8.935 3.892 24.455 1.00 75.56 97 THR A O 1
ATOM 717 N N . THR A 1 98 ? -8.407 5.102 22.640 1.00 78.19 98 THR A N 1
ATOM 718 C CA . THR A 1 98 ? -9.729 5.703 22.413 1.00 78.19 98 THR A CA 1
ATOM 719 C C . THR A 1 98 ? -10.296 5.201 21.092 1.00 78.19 98 THR A C 1
ATOM 721 O O . THR A 1 98 ? -9.586 5.200 20.089 1.00 78.19 98 THR A O 1
ATOM 724 N N . PHE A 1 99 ? -11.574 4.817 21.080 1.00 82.44 99 PHE A N 1
ATOM 725 C CA . PHE A 1 99 ? -12.276 4.329 19.890 1.00 82.44 99 PHE A CA 1
ATOM 726 C C . PHE A 1 99 ? -13.532 5.172 19.623 1.00 82.44 99 PHE A C 1
ATOM 728 O O . PHE A 1 99 ? -14.207 5.542 20.586 1.00 82.44 99 PHE A O 1
ATOM 735 N N . PRO A 1 100 ? -13.882 5.462 18.355 1.00 85.56 100 PRO A N 1
ATOM 736 C CA . PRO A 1 100 ? -13.248 4.994 17.118 1.00 85.56 100 PRO A CA 1
ATOM 737 C C . PRO A 1 100 ? -11.888 5.654 16.834 1.00 85.56 100 PRO A C 1
ATOM 739 O O . PRO A 1 100 ? -11.710 6.844 17.080 1.00 85.56 100 PRO A O 1
ATOM 742 N N . ALA A 1 101 ? -10.942 4.883 16.294 1.00 86.00 101 ALA A N 1
ATOM 743 C CA . ALA A 1 101 ? -9.618 5.372 15.903 1.00 86.00 101 ALA A CA 1
ATOM 744 C C . ALA A 1 101 ? -9.393 5.167 14.403 1.00 86.00 101 ALA A C 1
ATOM 746 O O . ALA A 1 101 ? -9.340 4.031 13.933 1.00 86.00 101 ALA A O 1
ATOM 747 N N . ALA A 1 102 ? -9.254 6.262 13.657 1.00 89.94 102 ALA A N 1
ATOM 748 C CA . ALA A 1 102 ? -8.922 6.226 12.239 1.00 89.94 102 ALA A CA 1
ATOM 749 C C . ALA A 1 102 ? -7.400 6.172 12.043 1.00 89.94 102 ALA A C 1
ATOM 751 O O . ALA A 1 102 ? -6.659 6.934 12.665 1.00 89.94 102 ALA A O 1
ATOM 752 N N . VAL A 1 103 ? -6.939 5.287 11.164 1.00 89.94 103 VAL A N 1
ATOM 753 C CA . VAL A 1 103 ? -5.542 5.173 10.734 1.00 89.94 103 VAL A CA 1
ATOM 754 C C . VAL A 1 103 ? -5.469 5.195 9.213 1.00 89.94 103 VAL A C 1
ATOM 756 O O . VAL A 1 103 ? -6.366 4.701 8.533 1.00 89.94 103 VAL A O 1
ATOM 759 N N . THR A 1 104 ? -4.398 5.752 8.663 1.00 92.31 104 THR A N 1
ATOM 760 C CA . THR A 1 104 ? -4.140 5.694 7.221 1.00 92.31 104 THR A CA 1
ATOM 761 C C . THR A 1 104 ? -3.558 4.337 6.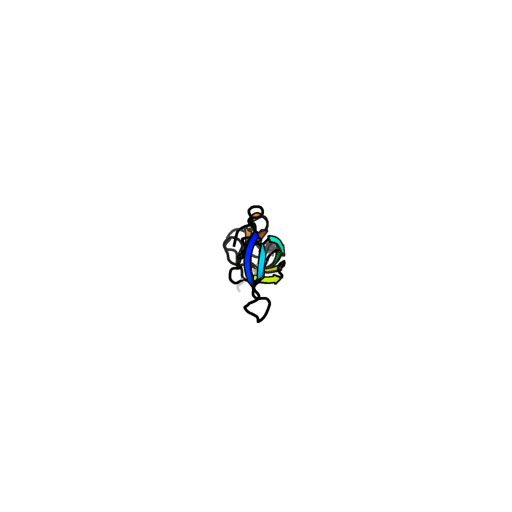848 1.00 92.31 104 THR A C 1
ATOM 763 O O . THR A 1 104 ? -2.798 3.756 7.620 1.00 92.31 104 THR A O 1
ATOM 766 N N . VAL A 1 105 ? -3.896 3.816 5.675 1.00 91.25 105 VAL A N 1
ATOM 767 C CA . VAL A 1 105 ? -3.292 2.592 5.142 1.00 91.25 105 VAL A CA 1
ATOM 768 C C . VAL A 1 105 ? -2.346 2.978 4.024 1.00 91.25 105 VAL A C 1
ATOM 770 O O . VAL A 1 105 ? -2.738 3.651 3.075 1.00 91.25 105 VAL A O 1
ATOM 773 N N . THR A 1 106 ? -1.093 2.563 4.150 1.00 91.69 106 THR A N 1
ATOM 774 C CA . THR A 1 106 ? -0.052 2.861 3.172 1.00 91.69 106 THR A CA 1
ATOM 775 C C . THR A 1 106 ? 0.557 1.563 2.680 1.00 91.69 106 THR A C 1
ATOM 777 O O . THR A 1 106 ? 1.011 0.742 3.479 1.00 91.69 106 THR A O 1
ATOM 780 N N . VAL A 1 107 ? 0.580 1.394 1.363 1.00 91.44 107 VAL A N 1
ATOM 781 C CA . VAL A 1 107 ? 1.309 0.328 0.680 1.00 91.44 107 VAL A CA 1
ATOM 782 C C . VAL A 1 107 ? 2.549 0.961 0.069 1.00 91.44 107 VAL A C 1
ATOM 784 O O . VAL A 1 107 ? 2.446 1.968 -0.621 1.00 91.44 107 VAL A O 1
ATOM 787 N N . ALA A 1 108 ? 3.722 0.404 0.337 1.00 90.31 108 ALA A N 1
ATOM 788 C CA . ALA A 1 108 ? 4.973 0.839 -0.266 1.00 90.31 108 ALA A CA 1
ATOM 789 C C . ALA A 1 108 ? 5.575 -0.315 -1.060 1.00 90.31 108 ALA A C 1
ATOM 791 O O . ALA A 1 108 ? 5.725 -1.408 -0.519 1.00 90.31 108 ALA A O 1
ATOM 792 N N . THR A 1 109 ? 5.913 -0.063 -2.317 1.00 87.88 109 THR A N 1
ATOM 793 C CA . THR A 1 109 ? 6.667 -0.941 -3.216 1.00 87.88 109 THR A CA 1
ATOM 794 C C . THR A 1 109 ? 8.035 -0.299 -3.485 1.00 87.88 109 THR A C 1
ATOM 796 O O . THR A 1 109 ? 8.262 0.856 -3.111 1.00 87.88 109 THR A O 1
ATOM 799 N N . PRO A 1 110 ? 8.995 -1.008 -4.107 1.00 82.62 110 PRO A N 1
ATOM 800 C CA . PRO A 1 110 ? 10.226 -0.355 -4.561 1.00 82.62 110 PRO A CA 1
ATOM 801 C C . PRO A 1 110 ? 9.980 0.806 -5.544 1.00 82.62 110 PRO A C 1
ATOM 803 O O . PRO A 1 110 ? 10.814 1.705 -5.625 1.00 82.62 110 PRO A O 1
ATOM 806 N N . ASP A 1 111 ? 8.830 0.816 -6.223 1.00 81.56 111 ASP A N 1
ATOM 807 C CA . ASP A 1 111 ? 8.457 1.825 -7.221 1.00 81.56 111 ASP A CA 1
ATOM 808 C C . ASP A 1 111 ? 7.843 3.088 -6.590 1.00 81.56 111 ASP A C 1
ATOM 810 O O . ASP A 1 111 ? 7.732 4.128 -7.235 1.00 81.56 111 ASP A O 1
ATOM 814 N N . GLY A 1 112 ? 7.471 3.030 -5.307 1.00 84.94 112 GLY A N 1
ATOM 815 C CA . GLY A 1 112 ? 6.975 4.182 -4.564 1.00 84.94 112 GLY A CA 1
ATOM 816 C C . GLY A 1 112 ? 6.047 3.815 -3.413 1.00 84.94 112 GLY A C 1
ATOM 817 O O . GLY A 1 112 ? 5.942 2.668 -2.990 1.00 84.94 112 GLY A O 1
ATOM 818 N N . SER A 1 113 ? 5.351 4.815 -2.881 1.00 87.12 113 SER A N 1
ATOM 819 C CA . SER A 1 113 ? 4.375 4.637 -1.805 1.00 87.12 113 SER A CA 1
ATOM 820 C C . SER A 1 113 ? 3.012 5.144 -2.241 1.00 87.12 113 SER A C 1
ATOM 822 O O . SER A 1 113 ? 2.924 6.167 -2.914 1.00 87.12 113 SER A O 1
ATOM 824 N N . SER A 1 114 ? 1.961 4.462 -1.798 1.00 89.12 114 SER A N 1
ATOM 825 C CA . SER A 1 114 ? 0.585 4.879 -2.024 1.00 89.12 114 SER A CA 1
ATOM 826 C C . SER A 1 114 ? 0.258 6.151 -1.256 1.00 89.12 114 SER A C 1
ATOM 828 O O . SER A 1 114 ? 0.774 6.377 -0.154 1.00 89.12 114 SER A O 1
ATOM 830 N N . ASP A 1 115 ? -0.671 6.936 -1.795 1.00 85.38 115 ASP A N 1
ATOM 831 C CA . ASP A 1 115 ? -1.183 8.120 -1.117 1.00 85.38 115 ASP A CA 1
ATOM 832 C C . ASP A 1 115 ? -1.892 7.735 0.195 1.00 85.38 115 ASP A C 1
ATOM 834 O O . ASP A 1 115 ? -2.863 6.975 0.181 1.00 85.38 115 ASP A O 1
ATOM 838 N N . PRO A 1 116 ? -1.460 8.253 1.359 1.00 80.19 116 PRO A N 1
ATOM 839 C CA . PRO A 1 116 ? -2.063 7.900 2.645 1.00 80.19 116 PRO A CA 1
ATOM 840 C C . PRO A 1 116 ? -3.452 8.526 2.850 1.00 80.19 116 PRO A C 1
ATOM 842 O O . PRO A 1 116 ? -4.199 8.093 3.724 1.00 80.19 116 PRO A O 1
ATOM 845 N N . SER A 1 117 ? -3.808 9.553 2.074 1.00 77.81 117 SER A N 1
ATOM 846 C CA . SER A 1 117 ? -5.073 10.291 2.190 1.00 77.81 117 SER A CA 1
ATOM 847 C C . SER A 1 117 ? -6.264 9.573 1.552 1.00 77.81 117 SER A C 1
ATOM 849 O O . SER A 1 117 ? -7.405 9.843 1.923 1.00 77.81 117 SER A O 1
ATOM 851 N N . THR A 1 118 ? -6.025 8.655 0.614 1.00 78.19 118 THR A N 1
ATOM 852 C CA . THR A 1 118 ? -7.087 7.927 -0.099 1.00 78.19 118 THR A CA 1
ATOM 853 C C . THR A 1 118 ? -7.597 6.720 0.683 1.00 78.19 118 THR A C 1
ATOM 855 O O . THR A 1 118 ? -8.671 6.198 0.393 1.00 78.19 118 THR A O 1
ATOM 858 N N . SER A 1 119 ? -6.844 6.286 1.696 1.00 86.62 119 SER A N 1
ATOM 859 C CA . SER A 1 119 ? -7.030 4.991 2.344 1.00 86.62 119 SER A CA 1
ATOM 860 C C . SER A 1 119 ? -7.080 5.149 3.853 1.00 86.62 119 SER A C 1
ATOM 862 O O . SER A 1 119 ? -6.053 5.211 4.522 1.00 86.62 119 SER A O 1
ATOM 864 N N . THR A 1 120 ? -8.293 5.215 4.398 1.00 90.31 120 THR A N 1
ATOM 865 C CA . THR A 1 120 ? -8.522 5.331 5.844 1.00 90.31 120 THR A CA 1
ATOM 866 C C . THR A 1 120 ? -9.199 4.073 6.370 1.00 90.31 120 THR A C 1
ATOM 868 O O . THR A 1 120 ? -10.240 3.658 5.864 1.00 90.31 120 THR A O 1
ATOM 871 N N . TYR A 1 121 ? -8.615 3.487 7.409 1.00 90.19 121 TYR A N 1
ATOM 872 C CA . TYR A 1 121 ? -9.136 2.337 8.132 1.00 90.19 121 TYR A CA 1
ATOM 873 C C . TYR A 1 121 ? -9.566 2.742 9.542 1.00 90.19 121 TYR A C 1
ATOM 875 O O . TYR A 1 121 ? -8.835 3.457 10.223 1.00 90.19 121 TYR A O 1
ATOM 883 N N . THR A 1 122 ? -10.733 2.290 10.005 1.00 91.06 122 THR A N 1
ATOM 884 C CA . THR A 1 122 ? -11.254 2.677 11.329 1.00 91.06 122 THR A CA 1
ATOM 885 C C . THR A 1 122 ? -11.326 1.494 12.287 1.00 91.06 122 THR A C 1
ATOM 887 O O . THR A 1 122 ? -12.071 0.539 12.072 1.00 91.06 122 THR A O 1
ATOM 890 N N . TYR A 1 123 ? -10.611 1.582 13.404 1.00 89.31 123 TYR A N 1
ATOM 891 C CA . TYR A 1 123 ? -10.786 0.655 14.513 1.00 89.31 123 TYR A CA 1
ATOM 892 C C . TYR A 1 123 ? -12.029 1.031 15.312 1.00 89.31 123 TYR A C 1
ATOM 894 O O . TYR A 1 123 ? -12.129 2.138 15.849 1.00 89.31 123 TYR A O 1
ATOM 902 N N . ILE A 1 124 ? -12.967 0.094 15.405 1.00 88.38 124 ILE A N 1
ATOM 903 C CA . ILE A 1 124 ? -14.206 0.231 16.163 1.00 88.38 124 ILE A CA 1
ATOM 904 C C . ILE A 1 124 ? -14.276 -0.859 17.228 1.00 88.38 124 ILE A C 1
ATOM 906 O O . ILE A 1 124 ? -14.079 -2.046 16.962 1.00 88.38 124 ILE A O 1
ATOM 910 N N . VAL A 1 125 ? -14.597 -0.465 18.457 1.00 81.38 125 VAL A N 1
ATOM 911 C CA . VAL A 1 125 ? -15.099 -1.423 19.440 1.00 81.38 125 VAL A CA 1
ATOM 912 C C . VAL A 1 125 ? -16.531 -1.755 19.053 1.00 81.38 125 VAL A C 1
ATOM 914 O O . VAL A 1 125 ? -17.323 -0.868 18.731 1.00 81.38 125 VAL A O 1
ATOM 917 N N . ARG A 1 126 ? -16.876 -3.043 19.042 1.00 66.88 126 ARG A N 1
ATOM 918 C CA . ARG A 1 126 ? -18.283 -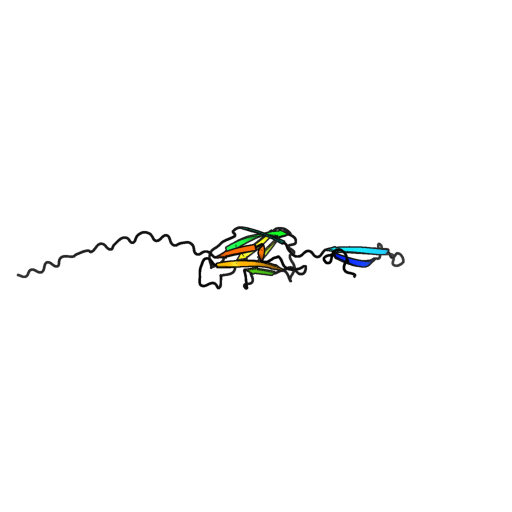3.436 18.935 1.00 66.88 126 ARG A CA 1
ATOM 919 C C . ARG A 1 126 ? -18.971 -2.823 20.152 1.00 66.88 126 ARG A C 1
ATOM 921 O O . ARG A 1 126 ? -18.494 -3.042 21.263 1.00 66.88 126 ARG A O 1
ATOM 928 N N . SER A 1 127 ? -20.027 -2.035 19.959 1.00 54.59 127 SER A N 1
ATOM 929 C CA . SER A 1 127 ? -20.806 -1.545 21.094 1.00 54.59 127 SER A CA 1
ATOM 930 C C . SER A 1 127 ? -21.318 -2.761 21.855 1.00 54.59 127 SER A C 1
ATOM 932 O O . SER A 1 127 ? -22.038 -3.586 21.286 1.00 54.59 127 SER A O 1
ATOM 934 N N . GLU A 1 128 ? -20.924 -2.900 23.113 1.00 52.69 128 GLU A N 1
ATOM 935 C CA . GLU A 1 128 ? -21.540 -3.870 24.000 1.00 52.69 128 GLU A CA 1
ATOM 936 C C . GLU A 1 128 ? -23.034 -3.528 24.050 1.00 52.69 128 GLU A C 1
ATOM 938 O O . GLU A 1 128 ? -23.418 -2.407 24.391 1.00 52.69 128 GLU A O 1
ATOM 943 N N . SER A 1 129 ? -23.896 -4.452 23.624 1.00 46.47 129 SER A N 1
ATOM 944 C CA . SER A 1 129 ? -25.318 -4.325 23.918 1.00 46.47 129 SER A CA 1
ATOM 945 C C . SER A 1 129 ? -25.441 -4.506 25.424 1.00 46.47 129 SER A C 1
ATOM 947 O O . SER A 1 129 ? -25.397 -5.628 25.923 1.00 46.47 129 SER A O 1
ATOM 949 N N . VAL A 1 130 ? -25.517 -3.404 26.167 1.00 52.50 130 VAL A N 1
ATOM 950 C CA . VAL A 1 130 ? -25.874 -3.461 27.582 1.00 52.50 130 VAL A CA 1
ATOM 951 C C . VAL A 1 130 ? -27.326 -3.928 27.627 1.00 52.50 130 VAL A C 1
ATOM 953 O O . VAL A 1 130 ? -28.249 -3.138 27.433 1.00 52.50 130 VAL A O 1
ATOM 956 N N . ALA A 1 131 ? -27.545 -5.228 27.826 1.00 55.44 131 ALA A N 1
ATOM 957 C CA . ALA A 1 131 ? -28.854 -5.712 28.235 1.00 55.44 131 ALA A CA 1
ATOM 958 C C . ALA A 1 131 ? -29.243 -4.953 29.520 1.00 55.44 131 ALA A C 1
ATOM 960 O O . ALA A 1 131 ? -28.380 -4.780 30.388 1.00 55.44 131 ALA A O 1
ATOM 961 N N . PRO A 1 132 ? -30.490 -4.467 29.670 1.00 55.09 132 PRO A N 1
ATOM 962 C CA . PRO A 1 132 ? -30.901 -3.832 30.915 1.00 55.09 132 PRO A CA 1
ATOM 963 C C . PRO A 1 132 ? -30.622 -4.801 32.065 1.00 55.09 132 PRO A C 1
ATOM 965 O O . PRO A 1 132 ? -31.013 -5.969 32.004 1.00 55.09 132 PRO A O 1
ATOM 968 N N . ALA A 1 133 ? -29.898 -4.328 33.081 1.00 58.62 133 ALA A N 1
ATOM 969 C CA . ALA A 1 133 ? -29.573 -5.111 34.260 1.00 58.62 133 ALA A CA 1
ATOM 970 C C . ALA A 1 133 ? -30.860 -5.729 34.822 1.00 58.62 133 ALA A C 1
ATOM 972 O O . ALA A 1 133 ? -31.771 -5.007 35.228 1.00 58.62 133 ALA A O 1
ATOM 973 N N . VAL A 1 134 ? -30.948 -7.061 34.833 1.00 68.62 134 VAL A N 1
ATOM 974 C CA . VAL A 1 134 ? -31.999 -7.748 35.585 1.00 68.62 134 VAL A CA 1
ATOM 975 C C . VAL A 1 134 ? -31.760 -7.395 37.060 1.00 68.62 134 VAL A C 1
ATOM 977 O O . VAL A 1 134 ? -30.682 -7.709 37.573 1.00 68.62 134 VAL A O 1
ATOM 980 N N . PRO A 1 135 ? -32.685 -6.701 37.751 1.00 69.94 135 PRO A N 1
ATOM 981 C CA . PRO A 1 135 ? -32.481 -6.342 39.150 1.00 69.94 135 PRO A CA 1
ATOM 982 C C . PRO A 1 135 ? -32.387 -7.614 40.009 1.00 69.94 135 PRO A C 1
ATOM 984 O O . PRO A 1 135 ? -33.085 -8.595 39.728 1.00 69.94 135 PRO A O 1
ATOM 987 N N . PRO A 1 136 ? -31.558 -7.636 41.070 1.00 58.75 136 PRO A N 1
ATOM 988 C CA . PRO A 1 136 ? -31.491 -8.792 41.952 1.00 58.75 136 PRO A CA 1
ATOM 989 C C . PRO A 1 136 ? -32.835 -8.976 42.664 1.00 58.75 136 PRO A C 1
ATOM 991 O O . PRO A 1 136 ? -33.358 -8.053 43.290 1.00 58.75 136 PRO A O 1
ATOM 994 N N . SER A 1 137 ? -33.392 -10.186 42.598 1.00 64.25 137 SER A N 1
ATOM 995 C CA . SER A 1 137 ? -34.518 -10.565 43.452 1.00 64.25 137 SER A CA 1
ATOM 996 C C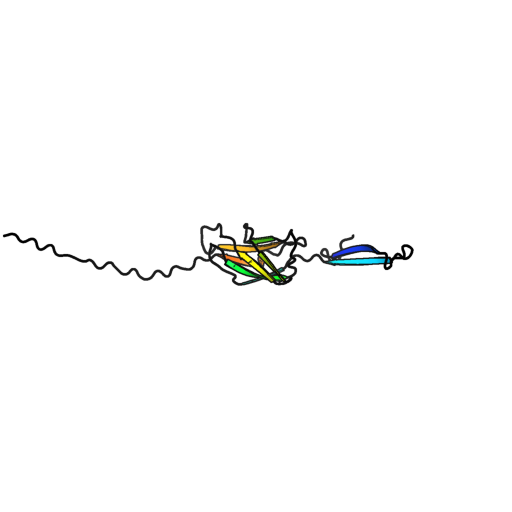 . SER A 1 137 ? -34.029 -10.621 44.897 1.00 64.25 137 SER A C 1
ATOM 998 O O . SER A 1 137 ? -33.243 -11.495 45.263 1.00 64.25 137 SER A O 1
ATOM 1000 N N . VAL A 1 138 ? -34.473 -9.675 45.723 1.00 59.91 138 VAL A N 1
ATOM 1001 C CA . VAL A 1 138 ? -34.240 -9.704 47.169 1.00 59.91 138 VAL A CA 1
ATOM 1002 C C . VAL A 1 138 ? -35.033 -10.879 47.743 1.00 59.91 138 VAL A C 1
ATOM 1004 O O . VAL A 1 138 ? -36.249 -10.800 47.901 1.00 59.91 138 VAL A O 1
ATOM 1007 N N . ILE A 1 139 ? -34.360 -11.989 48.055 1.00 57.09 139 ILE A N 1
ATOM 1008 C CA . ILE A 1 139 ? -34.953 -13.054 48.869 1.00 57.09 139 ILE A CA 1
ATOM 1009 C C . ILE A 1 139 ? -34.884 -12.591 50.328 1.00 57.09 139 ILE A C 1
ATOM 1011 O O . ILE A 1 139 ? -33.887 -12.794 51.019 1.00 57.09 139 ILE A O 1
ATOM 1015 N N . THR A 1 140 ? -35.948 -11.954 50.817 1.00 53.47 140 THR A N 1
ATOM 1016 C CA . THR A 1 140 ? -36.137 -11.749 52.258 1.00 53.47 140 THR A CA 1
ATOM 1017 C C . THR A 1 140 ? -36.531 -13.085 52.886 1.00 53.47 140 THR A C 1
ATOM 1019 O O . THR A 1 140 ? -37.712 -13.390 53.044 1.00 53.47 140 THR A O 1
ATOM 1022 N N . THR A 1 141 ? -35.552 -13.910 53.263 1.00 57.97 141 THR A N 1
ATOM 1023 C CA . THR A 1 141 ? -35.822 -15.063 54.131 1.00 57.97 141 THR A CA 1
ATOM 1024 C C . THR A 1 141 ? -36.133 -14.539 55.531 1.00 57.97 141 THR A C 1
ATOM 1026 O O . THR A 1 141 ? -35.244 -14.168 56.296 1.00 57.97 141 THR A O 1
ATOM 1029 N N . ALA A 1 142 ? -37.421 -14.479 55.865 1.00 59.94 142 ALA A N 1
ATOM 1030 C CA . ALA A 1 142 ? -37.900 -14.151 57.197 1.00 59.94 142 ALA A CA 1
ATOM 1031 C C . ALA A 1 142 ? -37.377 -15.181 58.216 1.00 59.94 142 ALA A C 1
ATOM 1033 O O . ALA A 1 142 ? -37.838 -16.322 58.268 1.00 59.94 142 ALA A O 1
ATOM 1034 N N . ARG A 1 143 ? -36.426 -14.776 59.065 1.00 60.56 143 ARG A N 1
ATOM 1035 C CA . ARG A 1 143 ? -36.004 -15.547 60.240 1.00 60.56 143 ARG A CA 1
ATOM 1036 C C . ARG A 1 143 ? -37.146 -15.538 61.260 1.00 60.56 143 ARG A C 1
ATOM 1038 O O . ARG A 1 143 ? -37.229 -14.642 62.096 1.00 60.56 143 ARG A O 1
ATOM 1045 N N . ARG A 1 144 ? -38.038 -16.533 61.218 1.00 62.22 144 ARG A N 1
ATOM 1046 C CA . ARG A 1 144 ? -38.935 -16.816 62.349 1.00 62.22 144 ARG A CA 1
ATOM 1047 C C . ARG A 1 144 ? -38.115 -17.444 63.475 1.00 62.22 144 ARG A C 1
ATOM 1049 O O . ARG A 1 144 ? -37.985 -18.657 63.562 1.00 62.22 144 ARG A O 1
ATOM 1056 N N . SER A 1 145 ? -37.562 -16.607 64.346 1.00 65.56 145 SER A N 1
ATOM 1057 C CA . SER A 1 145 ? -37.205 -17.023 65.699 1.00 65.56 145 SER A CA 1
ATOM 1058 C C . SER A 1 145 ? -38.483 -17.092 66.536 1.00 65.56 145 SER A C 1
ATOM 1060 O O . SER A 1 145 ? -39.108 -16.059 66.781 1.00 65.56 145 SER A O 1
ATOM 1062 N N . ARG A 1 146 ? -38.867 -18.281 67.003 1.00 65.44 146 ARG A N 1
ATOM 1063 C CA . ARG A 1 146 ? -39.727 -18.414 68.183 1.00 65.44 146 ARG A CA 1
ATOM 1064 C C . ARG A 1 146 ? -39.255 -19.588 69.028 1.00 65.44 146 ARG A C 1
ATOM 1066 O O . ARG A 1 146 ? -39.242 -20.723 68.568 1.00 65.44 146 ARG A O 1
ATOM 1073 N N . ALA A 1 147 ? -38.833 -19.232 70.235 1.00 55.09 147 ALA A N 1
ATOM 1074 C CA . ALA A 1 147 ? -38.658 -20.110 71.374 1.00 55.09 147 ALA A CA 1
ATOM 1075 C C . ALA A 1 147 ? -40.005 -20.724 71.777 1.00 55.09 147 ALA A C 1
ATOM 1077 O O . ALA A 1 147 ? -41.026 -20.041 71.663 1.00 55.09 147 ALA A O 1
ATOM 1078 N N . PHE A 1 148 ? -39.989 -21.978 72.219 1.00 49.56 148 PHE A N 1
ATOM 1079 C CA . PHE A 1 148 ? -40.349 -22.421 73.570 1.00 49.56 148 PHE A CA 1
ATOM 1080 C C . PHE A 1 148 ? -39.933 -23.885 73.729 1.00 49.56 148 PHE A C 1
ATOM 1082 O O . PHE A 1 148 ? -40.073 -24.636 72.737 1.00 49.56 148 PHE A O 1
#

pLDDT: mean 82.72, std 11.42, range [46.47, 94.56]

Radius of gyration: 29.44 Å; chains: 1; bounding box: 70×37×108 Å